Protein AF-A0A523Y9V6-F1 (afdb_monomer)

Secondary structure (DSSP, 8-state):
-BTTEEEEEES-GGG--TT-EEEEEEE----TT--EEEEEEEEEEEEEE-TT--TT-SS--EEEEEEESSPPEEEE--GGGG-SS--PPP---

pLDDT: mean 78.42, std 17.41, range [44.75, 97.81]

Solvent-accessible surface area (backbone atoms only — not comparable to full-atom values): 5913 Å² total; per-residue (Å²): 119,57,102,57,30,42,70,50,78,37,74,64,53,91,81,60,55,75,71,40,79,42,83,46,76,46,76,52,95,52,70,96,87,50,57,37,33,33,37,40,45,27,31,28,71,44,76,42,80,40,90,80,64,57,97,82,63,93,61,72,40,25,35,40,33,29,36,45,76,52,86,64,44,80,44,76,55,64,81,79,75,74,79,83,81,83,82,76,84,77,82,86,128

Nearest PDB structures (foldseek):
  5iv5-assembly1_W  TM=6.438E-01  e=1.515E-01  Tequatrovirus T4
  6rao-assembly1_F  TM=6.087E-01  e=9.177E-01  Serratia entomophila
  6j0b-assembly1_a  TM=4.202E-01  e=3.332E-01  Photorhabdus asymbiotica subsp. asymbiotica ATCC 43949
  7ozs-assembly1_C  TM=3.324E-01  e=2.018E+00  Thermochaetoides thermophila DSM 1495
  4huh-assembly1_F  TM=3.901E-01  e=4.694E+00  Tequatrovirus T4

Mean predicted aligned error: 11.59 Å

Structure (mmCIF, N/CA/C/O backbone):
data_AF-A0A523Y9V6-F1
#
_entry.id   AF-A0A523Y9V6-F1
#
loop_
_atom_site.group_PDB
_atom_site.id
_atom_site.type_symbol
_atom_site.label_atom_id
_atom_site.label_alt_id
_atom_site.label_comp_id
_atom_site.label_asym_id
_atom_site.label_entity_id
_atom_site.label_seq_id
_atom_site.pdbx_PDB_ins_code
_atom_site.Cartn_x
_atom_site.Cartn_y
_atom_site.Cartn_z
_atom_site.occupancy
_atom_site.B_iso_or_equiv
_atom_site.auth_seq_id
_atom_site.auth_comp_id
_atom_site.auth_asym_id
_atom_site.auth_atom_id
_atom_site.pdbx_PDB_model_num
ATOM 1 N N . MET A 1 1 ? -8.747 0.545 -3.268 1.00 63.88 1 MET A N 1
ATOM 2 C CA . MET A 1 1 ? -8.285 -0.779 -2.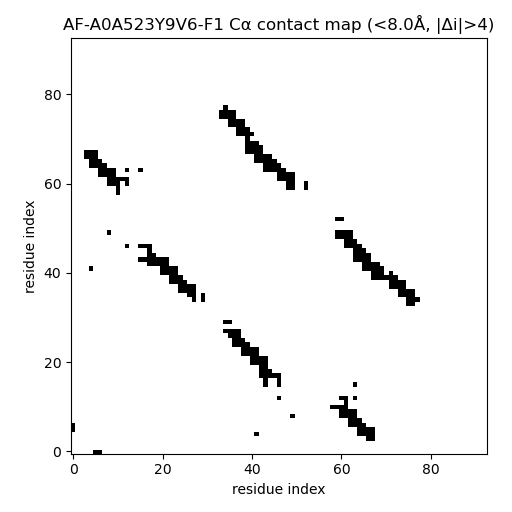792 1.00 63.88 1 MET A CA 1
ATOM 3 C C . MET A 1 1 ? -8.961 -1.853 -3.623 1.00 63.88 1 MET A C 1
ATOM 5 O O . MET A 1 1 ? -10.070 -1.612 -4.082 1.00 63.88 1 MET A O 1
ATOM 9 N N . SER A 1 2 ? -8.304 -2.990 -3.834 1.00 77.81 2 SER A N 1
ATOM 10 C CA . SER A 1 2 ? -8.901 -4.190 -4.435 1.00 77.81 2 SER A CA 1
ATOM 11 C C . SER A 1 2 ? -8.908 -5.330 -3.409 1.00 77.81 2 SER A C 1
ATOM 13 O O . SER A 1 2 ? -8.287 -5.211 -2.355 1.00 77.81 2 SER A O 1
ATOM 15 N N . GLY A 1 3 ? -9.593 -6.442 -3.703 1.00 70.75 3 GLY A N 1
ATOM 16 C CA . GLY A 1 3 ? -9.784 -7.559 -2.761 1.00 70.75 3 GLY A CA 1
ATOM 17 C C . GLY A 1 3 ? -8.512 -8.252 -2.245 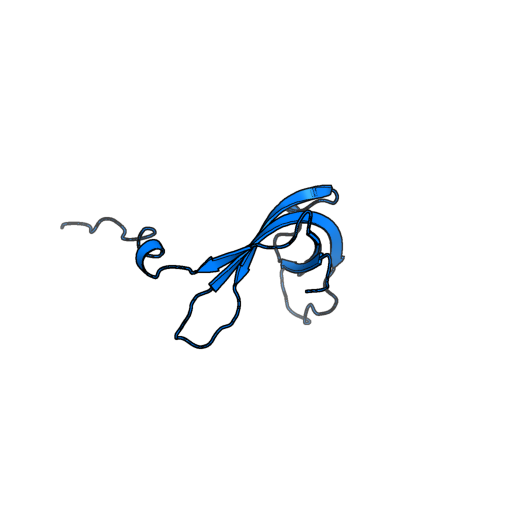1.00 70.75 3 GLY A C 1
ATOM 18 O O . GLY A 1 3 ? -8.610 -9.069 -1.340 1.00 70.75 3 GLY A O 1
ATOM 19 N N . GLY A 1 4 ? -7.327 -7.930 -2.777 1.00 82.69 4 GLY A N 1
ATOM 20 C CA . GLY A 1 4 ? -6.047 -8.492 -2.322 1.00 82.69 4 GLY A CA 1
ATOM 21 C C . GLY A 1 4 ? -4.907 -7.479 -2.191 1.00 82.69 4 GLY A C 1
ATOM 22 O O . GLY A 1 4 ? -3.762 -7.875 -1.981 1.00 82.69 4 GLY A O 1
ATOM 23 N N . GLY A 1 5 ? -5.175 -6.179 -2.342 1.00 90.06 5 GLY A N 1
ATOM 24 C CA . GLY A 1 5 ? -4.109 -5.184 -2.382 1.00 90.06 5 GLY A CA 1
ATOM 25 C C . GLY A 1 5 ? -4.571 -3.734 -2.331 1.00 90.06 5 GLY A C 1
ATOM 26 O O . GLY A 1 5 ? -5.753 -3.395 -2.458 1.00 90.06 5 GLY A O 1
ATOM 27 N N . ALA A 1 6 ? -3.596 -2.851 -2.167 1.00 92.19 6 ALA A N 1
ATOM 28 C CA . ALA A 1 6 ? -3.794 -1.413 -2.146 1.00 92.19 6 ALA A CA 1
ATOM 29 C C . ALA A 1 6 ? -2.734 -0.711 -2.996 1.00 92.19 6 ALA A C 1
ATOM 31 O O . ALA A 1 6 ? -1.677 -1.258 -3.298 1.00 92.19 6 ALA A O 1
ATOM 32 N N . ARG A 1 7 ? -3.038 0.522 -3.390 1.00 93.06 7 ARG A N 1
ATOM 33 C CA . ARG A 1 7 ? -2.108 1.415 -4.074 1.00 93.06 7 ARG A CA 1
ATOM 34 C C . ARG A 1 7 ? -2.131 2.753 -3.358 1.00 93.06 7 ARG A C 1
ATOM 36 O O . ARG A 1 7 ? -3.217 3.231 -3.029 1.00 93.06 7 ARG A O 1
ATOM 43 N N . PHE A 1 8 ? -0.964 3.337 -3.132 1.00 91.94 8 PHE A N 1
ATOM 44 C CA . PHE A 1 8 ? -0.828 4.682 -2.583 1.00 91.94 8 PHE A CA 1
ATOM 45 C C . PHE A 1 8 ? 0.206 5.484 -3.372 1.00 91.94 8 PHE A C 1
ATOM 47 O O . PHE A 1 8 ? 1.041 4.917 -4.072 1.00 91.94 8 PHE A O 1
ATOM 54 N N . ILE A 1 9 ? 0.129 6.808 -3.263 1.00 93.00 9 ILE A N 1
ATOM 55 C CA . ILE A 1 9 ? 1.042 7.737 -3.931 1.00 93.00 9 ILE A CA 1
ATOM 56 C C . ILE A 1 9 ? 2.006 8.306 -2.890 1.00 93.00 9 ILE A C 1
ATOM 58 O O . ILE A 1 9 ? 1.585 8.677 -1.795 1.00 93.00 9 ILE A O 1
ATOM 62 N N . THR A 1 10 ? 3.291 8.398 -3.225 1.00 91.19 10 THR A N 1
ATOM 63 C CA . THR A 1 10 ? 4.325 8.973 -2.355 1.00 91.19 10 THR A CA 1
ATOM 64 C C . THR A 1 10 ? 5.326 9.810 -3.144 1.00 91.19 10 THR A C 1
ATOM 66 O O . THR A 1 10 ? 5.607 9.532 -4.304 1.00 91.19 10 THR A O 1
ATOM 69 N N . GLN A 1 11 ? 5.902 10.827 -2.503 1.00 91.25 11 GLN A N 1
ATOM 70 C CA . GLN A 1 11 ? 7.064 11.564 -3.023 1.00 91.25 11 GLN A CA 1
ATOM 71 C C . GLN A 1 11 ? 8.393 10.995 -2.498 1.00 91.25 11 GLN A C 1
ATOM 73 O O . GLN A 1 11 ? 9.465 11.431 -2.901 1.00 91.25 11 GLN A O 1
ATOM 78 N N . GLN A 1 12 ? 8.342 10.024 -1.581 1.00 89.69 12 GLN A N 1
ATOM 79 C CA . GLN A 1 12 ? 9.513 9.432 -0.926 1.00 89.69 12 GLN A CA 1
ATOM 80 C C . GLN A 1 12 ? 9.777 8.020 -1.454 1.00 89.69 12 GLN A C 1
ATOM 82 O O . GLN A 1 12 ? 9.942 7.075 -0.688 1.00 89.69 12 GLN A O 1
ATOM 87 N N . ALA A 1 13 ? 9.779 7.868 -2.776 1.00 84.12 13 ALA A N 1
ATOM 88 C CA . ALA A 1 13 ? 9.870 6.567 -3.432 1.00 84.12 13 ALA A CA 1
ATOM 89 C C . ALA A 1 13 ? 11.140 5.782 -3.089 1.00 84.12 13 ALA A C 1
ATOM 91 O O . ALA A 1 13 ? 11.097 4.562 -3.011 1.00 84.12 13 ALA A O 1
ATOM 92 N N . SER A 1 14 ? 12.242 6.480 -2.801 1.00 89.25 14 SER A N 1
ATOM 93 C CA . SER A 1 14 ? 13.516 5.878 -2.389 1.00 89.25 14 SER A CA 1
ATOM 94 C C . SER A 1 14 ? 13.444 5.074 -1.088 1.00 89.25 14 SER A C 1
ATOM 96 O O . SER A 1 14 ? 14.369 4.328 -0.785 1.00 89.25 14 SER A O 1
ATOM 98 N N . LYS A 1 15 ? 12.360 5.206 -0.315 1.00 92.62 15 LYS A N 1
ATOM 99 C CA . LYS A 1 15 ? 12.115 4.413 0.898 1.00 92.62 15 LYS A CA 1
ATOM 100 C C . LYS A 1 15 ? 11.462 3.060 0.622 1.00 92.62 15 LYS A C 1
ATOM 102 O O . LYS A 1 15 ? 11.279 2.291 1.568 1.00 92.62 15 LYS A O 1
ATOM 107 N N . TYR A 1 16 ? 11.081 2.803 -0.630 1.00 94.44 16 TYR A N 1
ATOM 108 C CA . TYR A 1 16 ? 10.325 1.627 -1.025 1.00 94.44 16 TYR A CA 1
ATOM 109 C C . TYR A 1 16 ? 11.097 0.768 -2.026 1.00 94.44 16 TYR A C 1
ATOM 111 O O . TYR A 1 16 ? 11.717 1.289 -2.951 1.00 94.44 16 TYR A O 1
ATOM 119 N N . PHE A 1 17 ? 11.023 -0.552 -1.872 1.00 95.88 17 PHE A N 1
ATOM 120 C CA . PHE A 1 17 ? 11.540 -1.516 -2.845 1.00 95.88 17 PHE A CA 1
ATOM 121 C C . PHE A 1 17 ? 10.631 -2.745 -2.937 1.00 95.88 17 PHE A C 1
ATOM 123 O O . PHE A 1 17 ? 9.921 -3.087 -1.994 1.00 95.88 17 PHE A O 1
ATOM 130 N N . THR A 1 18 ? 10.626 -3.417 -4.087 1.00 96.81 18 THR A N 1
ATOM 131 C CA . THR A 1 18 ? 9.812 -4.623 -4.299 1.00 96.81 18 THR A CA 1
ATOM 132 C C . THR A 1 18 ? 10.201 -5.733 -3.322 1.00 96.81 18 THR A C 1
ATOM 134 O O . THR A 1 18 ? 11.380 -5.986 -3.097 1.00 96.81 18 THR A O 1
ATOM 137 N N . GLY A 1 19 ? 9.203 -6.404 -2.746 1.00 97.31 19 GLY A N 1
ATOM 138 C CA . GLY A 1 19 ? 9.377 -7.424 -1.710 1.00 97.31 19 GLY A CA 1
ATOM 139 C C . GLY A 1 19 ? 9.490 -6.861 -0.292 1.00 97.31 19 GLY A C 1
ATOM 140 O O . GLY A 1 19 ? 9.535 -7.634 0.661 1.00 97.31 19 GLY A O 1
ATOM 141 N N . GLN A 1 20 ? 9.510 -5.536 -0.121 1.00 97.81 20 GLN A N 1
ATOM 142 C CA . GLN A 1 20 ? 9.588 -4.928 1.201 1.00 97.81 20 GLN A CA 1
ATOM 143 C C . GLN A 1 20 ? 8.304 -5.170 2.009 1.00 97.81 20 GLN A C 1
ATOM 145 O O . GLN A 1 20 ? 7.215 -4.834 1.525 1.00 97.81 20 GLN A O 1
ATOM 150 N N . PRO A 1 21 ? 8.417 -5.673 3.251 1.00 97.06 21 PRO A N 1
ATOM 151 C CA . PRO A 1 21 ? 7.293 -5.755 4.169 1.00 97.06 21 PRO A CA 1
ATOM 152 C C . PRO A 1 21 ? 6.963 -4.373 4.747 1.00 97.06 21 PRO A C 1
ATOM 154 O O . PRO A 1 21 ? 7.853 -3.604 5.117 1.00 97.06 21 PRO A O 1
ATOM 157 N N . LEU A 1 22 ? 5.674 -4.070 4.860 1.00 95.94 22 LEU A N 1
ATOM 158 C CA . LEU A 1 22 ? 5.135 -2.825 5.392 1.00 95.94 22 LEU A CA 1
ATOM 159 C C . LEU A 1 22 ? 4.026 -3.113 6.405 1.00 95.94 22 LEU A C 1
ATOM 161 O O . LEU A 1 22 ? 3.188 -3.994 6.204 1.00 95.94 22 LEU A O 1
ATOM 165 N N . GLU A 1 23 ? 3.973 -2.305 7.460 1.00 94.69 23 GLU A N 1
ATOM 166 C CA . GLU A 1 23 ? 2.762 -2.150 8.261 1.00 94.69 23 GLU A CA 1
ATOM 167 C C . GLU A 1 23 ? 1.908 -1.044 7.633 1.00 94.69 23 GLU A C 1
ATOM 169 O O . GLU A 1 23 ? 2.375 0.075 7.410 1.00 94.69 23 GLU A O 1
ATOM 174 N N . VAL A 1 24 ? 0.660 -1.363 7.300 1.00 91.56 24 VAL A N 1
ATOM 175 C CA . VAL A 1 24 ? -0.247 -0.465 6.587 1.00 91.56 24 VAL A CA 1
ATOM 176 C C . VAL A 1 24 ? -1.393 -0.076 7.503 1.00 91.56 24 VAL A C 1
ATOM 178 O O . VAL A 1 24 ? -2.035 -0.929 8.111 1.00 91.56 24 VAL A O 1
ATOM 181 N N . THR A 1 25 ? -1.675 1.225 7.560 1.00 91.38 25 THR A N 1
ATOM 182 C CA . THR A 1 25 ? -2.874 1.782 8.191 1.00 91.38 25 THR A CA 1
ATOM 18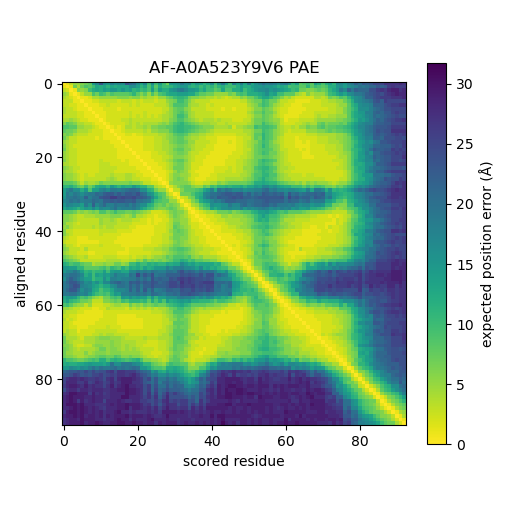3 C C . THR A 1 25 ? -3.661 2.557 7.141 1.00 91.38 25 THR A C 1
ATOM 185 O O . THR A 1 25 ? -3.173 3.542 6.591 1.00 91.38 25 THR A O 1
ATOM 188 N N . VAL A 1 26 ? -4.880 2.113 6.854 1.00 87.69 26 VAL A N 1
ATOM 189 C CA . VAL A 1 26 ? -5.815 2.785 5.952 1.00 87.69 26 VAL A CA 1
ATOM 190 C C . VAL A 1 26 ? -6.819 3.549 6.798 1.00 87.69 26 VAL A C 1
ATOM 192 O O . VAL A 1 26 ? -7.651 2.955 7.482 1.00 87.69 26 VAL A O 1
ATOM 195 N N . PHE A 1 27 ? -6.748 4.874 6.763 1.00 85.56 27 PHE A N 1
ATOM 196 C CA . PHE A 1 27 ? -7.746 5.717 7.409 1.00 85.56 27 PHE A CA 1
ATOM 197 C C . PHE A 1 27 ? -9.003 5.749 6.548 1.00 85.56 27 PHE A C 1
ATOM 199 O O . PHE A 1 27 ? -8.961 6.167 5.390 1.00 85.56 27 PHE A O 1
ATOM 206 N N . LEU A 1 28 ? -10.115 5.276 7.105 1.00 82.44 28 LEU A N 1
ATOM 207 C CA . LEU A 1 28 ? -11.396 5.325 6.419 1.00 82.44 28 LEU A CA 1
ATOM 208 C C . LEU A 1 28 ? -11.973 6.728 6.583 1.00 82.44 28 LEU A C 1
ATOM 210 O O . LEU A 1 28 ? -12.119 7.224 7.700 1.0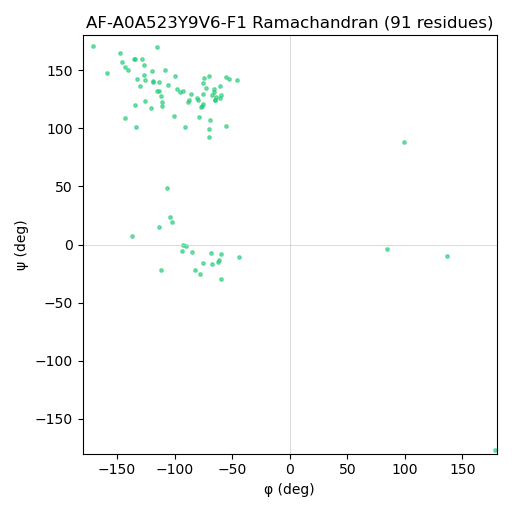0 82.44 28 LEU A O 1
ATOM 214 N N . THR A 1 29 ? -12.320 7.366 5.470 1.00 73.12 29 THR A N 1
ATOM 215 C CA . THR A 1 29 ? -13.106 8.599 5.480 1.00 73.12 29 THR A CA 1
ATOM 216 C C . THR A 1 29 ? -14.529 8.258 5.919 1.00 73.12 29 THR A C 1
ATOM 218 O O . THR A 1 29 ? -15.354 7.846 5.106 1.00 73.12 29 THR A O 1
ATOM 221 N N . GLY A 1 30 ? -14.794 8.358 7.220 1.00 63.41 30 GLY A N 1
ATOM 222 C CA . GLY A 1 30 ? -16.119 8.228 7.818 1.00 63.41 30 GLY A CA 1
ATOM 223 C C . GLY A 1 30 ? -16.626 9.580 8.312 1.00 63.41 30 GLY A C 1
ATOM 224 O O . GLY A 1 30 ? -15.838 10.435 8.706 1.00 63.41 30 GLY A O 1
ATOM 225 N N . THR A 1 31 ? -17.949 9.757 8.295 1.00 53.91 31 THR A N 1
ATOM 226 C CA . THR A 1 31 ? -18.652 10.880 8.937 1.00 53.91 31 THR A CA 1
ATOM 227 C C . THR A 1 31 ? -18.122 11.102 10.353 1.00 53.91 31 THR A C 1
ATOM 229 O O . THR A 1 31 ? -17.903 10.110 11.051 1.00 53.91 31 THR A O 1
ATOM 232 N N . ASP A 1 32 ? -17.998 12.363 10.786 1.00 58.28 32 ASP A N 1
ATOM 233 C CA . ASP A 1 32 ? -17.350 12.868 12.021 1.00 58.28 32 ASP A CA 1
ATOM 234 C C . ASP A 1 32 ? -17.622 12.111 13.340 1.00 58.28 32 ASP A C 1
ATOM 236 O O . ASP A 1 32 ? -16.971 12.348 14.355 1.00 58.28 32 ASP A O 1
ATOM 240 N N . LYS A 1 33 ? -18.579 11.183 13.346 1.00 56.34 33 LYS A N 1
ATOM 241 C CA . LYS A 1 33 ? -19.019 10.383 14.487 1.00 56.34 33 LYS A CA 1
ATOM 242 C C . LYS A 1 33 ? -18.153 9.152 14.783 1.00 56.34 33 LYS A C 1
ATOM 244 O O . LYS A 1 33 ? -18.205 8.673 1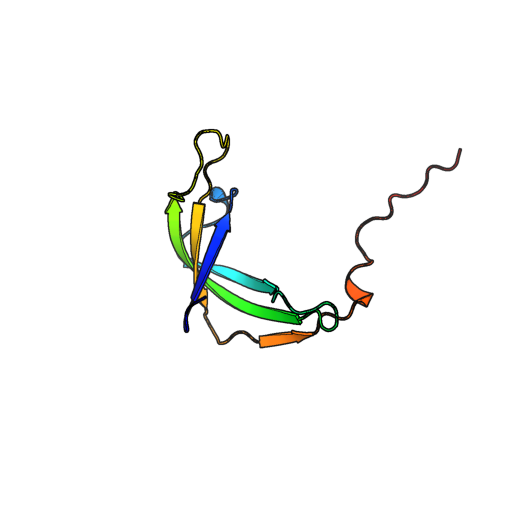5.911 1.00 56.34 33 LYS A O 1
ATOM 249 N N . VAL A 1 34 ? -17.376 8.621 13.829 1.00 59.09 34 VAL A N 1
ATOM 250 C CA . VAL A 1 34 ? -16.506 7.451 14.078 1.00 59.09 34 VAL A CA 1
ATOM 251 C C . VAL A 1 34 ? -15.187 7.580 13.318 1.00 59.09 34 VAL A C 1
ATOM 253 O O . VAL A 1 34 ? -15.139 7.398 12.104 1.00 59.09 34 VAL A O 1
ATOM 256 N N . LYS A 1 35 ? -14.091 7.827 14.045 1.00 71.81 35 LYS A N 1
ATOM 257 C CA . LYS A 1 35 ? -12.737 7.655 13.508 1.00 71.81 35 LYS A CA 1
ATOM 258 C C . LYS A 1 35 ? -12.399 6.164 13.532 1.00 71.81 35 LYS A C 1
ATOM 260 O O . LYS A 1 35 ? -12.236 5.581 14.602 1.00 71.81 35 LYS A O 1
ATOM 265 N N . ALA A 1 36 ? -12.319 5.540 12.362 1.00 80.06 36 ALA A N 1
ATOM 266 C CA . ALA A 1 36 ? -11.913 4.145 12.217 1.00 80.06 36 ALA A CA 1
ATOM 267 C C . ALA A 1 36 ? -10.768 4.023 11.210 1.00 80.06 36 ALA A C 1
ATOM 269 O O . ALA A 1 36 ? -10.697 4.764 10.225 1.00 80.06 36 ALA A O 1
ATOM 270 N N . CYS A 1 37 ? -9.873 3.075 11.453 1.00 87.38 37 CYS A N 1
ATOM 271 C CA . CYS A 1 37 ? -8.824 2.710 10.517 1.00 87.38 37 CYS A CA 1
ATOM 272 C C . CYS A 1 37 ? -8.820 1.201 10.288 1.00 87.38 37 CYS A C 1
ATOM 274 O O . CYS A 1 37 ? -9.369 0.428 11.069 1.00 87.38 37 CYS A O 1
ATOM 276 N N . MET A 1 38 ? -8.219 0.786 9.183 1.00 88.56 38 MET A N 1
ATOM 277 C CA . MET A 1 38 ? -7.952 -0.613 8.894 1.00 88.56 38 MET A CA 1
ATOM 278 C C . MET A 1 38 ? -6.447 -0.838 8.949 1.00 88.56 38 MET A C 1
ATOM 280 O O . MET A 1 38 ? -5.704 -0.105 8.296 1.00 88.56 38 MET A O 1
ATOM 284 N N . ARG A 1 39 ? -5.989 -1.828 9.713 1.00 91.56 39 ARG A N 1
ATOM 285 C CA . ARG A 1 39 ? -4.563 -2.133 9.880 1.00 91.56 39 ARG A CA 1
ATOM 286 C C . ARG A 1 39 ? -4.221 -3.533 9.407 1.00 91.56 39 ARG A C 1
ATOM 288 O O . ARG A 1 39 ? -5.043 -4.445 9.483 1.00 91.56 39 ARG A O 1
ATOM 295 N N . GLY A 1 40 ? -3.001 -3.702 8.919 1.00 92.75 40 GLY A N 1
ATOM 296 C CA . GLY A 1 40 ? -2.481 -5.010 8.549 1.00 92.75 40 GLY A CA 1
ATOM 297 C C . GLY A 1 40 ? -1.079 -4.951 7.966 1.00 92.75 40 GLY A C 1
ATOM 298 O O . GLY A 1 40 ? -0.455 -3.891 7.903 1.00 92.75 40 GLY A O 1
ATOM 299 N N . LYS A 1 41 ? -0.589 -6.116 7.548 1.00 95.94 41 LYS A N 1
ATOM 300 C CA . LYS A 1 41 ? 0.714 -6.273 6.901 1.00 95.94 41 LYS A CA 1
ATOM 301 C C . LYS A 1 41 ? 0.545 -6.370 5.392 1.00 95.94 41 LYS A C 1
ATOM 303 O O . LYS A 1 41 ? -0.453 -6.908 4.901 1.00 95.94 41 LYS A O 1
ATOM 308 N N . ALA A 1 42 ? 1.502 -5.814 4.670 1.00 96.62 42 ALA A N 1
ATOM 309 C CA . ALA A 1 42 ? 1.510 -5.841 3.224 1.00 96.62 42 ALA A CA 1
ATOM 310 C C . ALA A 1 42 ? 2.932 -5.931 2.683 1.00 96.62 42 ALA A C 1
ATOM 312 O O . ALA A 1 42 ? 3.879 -5.461 3.308 1.00 96.62 42 ALA A O 1
ATOM 313 N N . THR A 1 43 ? 3.053 -6.433 1.464 1.00 97.62 43 THR A N 1
ATOM 314 C CA . THR A 1 43 ? 4.316 -6.514 0.738 1.00 97.62 43 THR A CA 1
ATOM 315 C C . THR A 1 43 ? 4.266 -5.619 -0.495 1.00 97.62 43 THR A C 1
ATOM 317 O O . THR A 1 43 ? 3.302 -5.670 -1.265 1.00 97.62 43 THR A O 1
ATOM 320 N N . VAL A 1 44 ? 5.297 -4.800 -0.715 1.00 97.00 44 VAL A N 1
ATOM 321 C CA . VAL A 1 44 ? 5.428 -3.997 -1.943 1.00 97.00 44 VAL A CA 1
ATOM 322 C C . VAL A 1 44 ? 5.599 -4.925 -3.142 1.00 97.00 44 VAL A C 1
ATOM 324 O O . VAL A 1 44 ? 6.520 -5.735 -3.179 1.00 97.00 44 VAL A O 1
ATOM 327 N N . VAL A 1 45 ? 4.732 -4.793 -4.145 1.00 96.81 45 VAL A N 1
ATOM 328 C CA . VAL A 1 45 ? 4.776 -5.618 -5.366 1.00 96.81 45 VAL A CA 1
ATOM 329 C C . VAL A 1 45 ? 5.156 -4.828 -6.612 1.00 96.81 45 VAL A C 1
ATOM 331 O O . VAL A 1 45 ? 5.606 -5.425 -7.586 1.00 96.81 45 VAL A O 1
ATOM 334 N N . ARG A 1 46 ? 4.979 -3.500 -6.607 1.00 94.44 46 ARG A N 1
ATOM 335 C CA . ARG A 1 46 ? 5.312 -2.644 -7.753 1.00 94.44 46 ARG A CA 1
ATOM 336 C C . ARG A 1 46 ? 5.506 -1.190 -7.336 1.00 94.44 46 ARG A C 1
ATOM 338 O O . ARG A 1 46 ? 4.824 -0.721 -6.425 1.00 94.44 46 ARG A O 1
ATOM 345 N N . ILE A 1 47 ? 6.397 -0.489 -8.030 1.00 94.38 47 ILE A N 1
ATOM 346 C CA . ILE A 1 47 ? 6.632 0.949 -7.882 1.00 94.38 47 ILE A CA 1
ATOM 347 C C . ILE A 1 47 ? 6.706 1.537 -9.290 1.00 94.38 47 ILE A C 1
ATOM 349 O O . ILE A 1 47 ? 7.564 1.129 -10.067 1.00 94.38 47 ILE A O 1
ATOM 353 N N . ASP A 1 48 ? 5.822 2.479 -9.605 1.00 92.12 48 ASP A N 1
ATOM 354 C CA . ASP A 1 48 ? 5.743 3.121 -10.919 1.00 92.12 48 ASP A CA 1
ATOM 355 C C . ASP A 1 48 ? 5.797 4.646 -10.786 1.00 92.12 48 ASP A C 1
ATOM 357 O O . ASP A 1 48 ? 5.371 5.214 -9.778 1.00 92.12 48 ASP A O 1
ATOM 361 N N . ALA A 1 49 ? 6.260 5.327 -11.836 1.00 87.69 49 ALA A N 1
ATOM 362 C CA . ALA A 1 49 ? 6.092 6.771 -11.940 1.00 87.69 49 ALA A CA 1
ATOM 363 C C . ALA A 1 49 ? 4.609 7.124 -12.073 1.00 87.69 49 ALA A C 1
ATOM 365 O O . ALA A 1 49 ? 3.899 6.542 -12.897 1.00 87.69 49 ALA A O 1
ATOM 366 N N . SER A 1 50 ? 4.136 8.086 -11.278 1.00 82.31 50 SER A N 1
ATOM 367 C CA . SER A 1 50 ? 2.742 8.501 -11.364 1.00 82.31 50 SER A CA 1
ATOM 368 C C . SER A 1 50 ? 2.525 9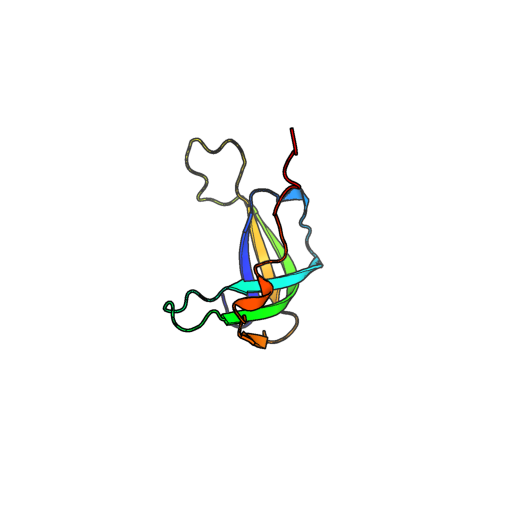.355 -12.605 1.00 82.31 50 SER A C 1
ATOM 370 O O . SER A 1 50 ? 3.112 10.431 -12.758 1.00 82.31 50 SER A O 1
ATOM 372 N N . THR A 1 51 ? 1.630 8.896 -13.478 1.00 71.19 51 THR A N 1
ATOM 373 C CA . THR A 1 51 ? 1.258 9.574 -14.729 1.00 71.19 51 THR A CA 1
ATOM 374 C C . THR A 1 51 ? 0.493 10.880 -14.507 1.00 71.19 51 THR A C 1
ATOM 376 O O . THR A 1 51 ? 0.240 11.602 -15.463 1.00 71.19 51 THR A O 1
ATOM 379 N N . ASN A 1 52 ? 0.121 11.194 -13.260 1.00 63.50 52 ASN A N 1
ATOM 380 C CA . ASN A 1 52 ? -0.666 12.374 -12.898 1.00 63.50 52 ASN A CA 1
ATOM 381 C C . ASN A 1 52 ? 0.183 13.510 -12.298 1.00 63.50 52 ASN A C 1
ATOM 383 O O . ASN A 1 52 ? -0.339 14.378 -11.597 1.00 63.50 52 ASN A O 1
ATOM 387 N N . SER A 1 53 ? 1.498 13.483 -12.529 1.00 59.62 53 SER A N 1
ATOM 388 C CA . SER A 1 53 ? 2.396 14.572 -12.142 1.00 59.62 53 SER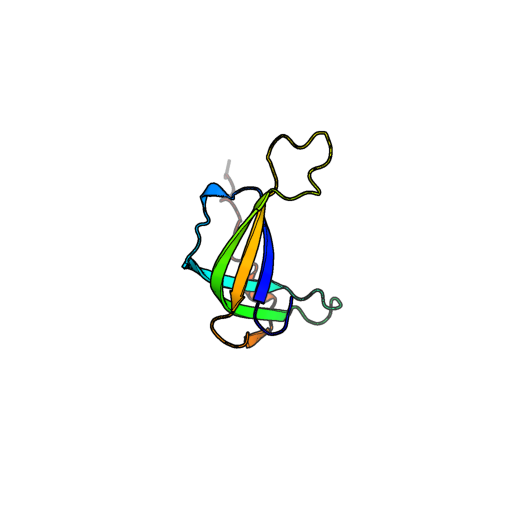 A CA 1
ATOM 389 C C . SER A 1 53 ? 2.099 15.774 -13.040 1.00 59.62 53 SER A C 1
ATOM 391 O O . SER A 1 53 ? 2.504 15.810 -14.201 1.00 59.62 53 SER A O 1
ATOM 393 N N . GLY A 1 54 ? 1.326 16.734 -12.530 1.00 57.12 54 GLY A N 1
ATOM 394 C CA . GLY A 1 54 ? 1.061 17.984 -13.237 1.00 57.12 54 GLY A CA 1
ATOM 395 C C . GLY A 1 54 ? 2.372 18.682 -13.607 1.00 57.12 54 GLY A C 1
ATOM 396 O O . GLY A 1 54 ? 3.347 18.630 -12.852 1.00 57.12 54 GLY A O 1
ATOM 397 N N . ILE A 1 55 ? 2.395 19.332 -14.772 1.00 51.56 55 ILE A N 1
ATOM 398 C CA . ILE A 1 55 ? 3.509 20.170 -15.233 1.00 51.56 55 ILE A CA 1
ATOM 399 C C . ILE A 1 55 ? 3.782 21.226 -14.148 1.00 51.56 55 ILE A C 1
ATOM 401 O O . ILE A 1 55 ? 3.019 22.177 -14.005 1.00 51.56 55 ILE A O 1
ATOM 405 N N . GLY A 1 56 ? 4.823 21.022 -13.333 1.00 57.78 56 GLY A N 1
ATOM 406 C CA . GLY A 1 56 ? 5.206 21.941 -12.253 1.00 57.78 56 GLY A CA 1
ATOM 407 C C . GLY A 1 56 ? 5.584 21.307 -10.909 1.00 57.78 56 GLY A C 1
ATOM 408 O O . GLY A 1 56 ? 6.108 22.014 -10.047 1.00 57.78 56 GLY A O 1
ATOM 409 N N . GLU A 1 57 ? 5.377 20.004 -10.692 1.00 61.06 57 GLU A N 1
ATOM 410 C CA . GLU A 1 57 ? 5.820 19.370 -9.440 1.00 61.06 57 GLU A CA 1
ATOM 411 C C . GLU A 1 57 ? 7.337 19.127 -9.424 1.00 61.06 57 GLU A C 1
ATOM 413 O O . GLU A 1 57 ? 7.876 18.383 -10.240 1.00 61.06 57 GLU A O 1
ATOM 418 N N . LYS A 1 58 ? 8.041 19.746 -8.463 1.00 65.31 58 LYS A N 1
ATOM 419 C CA . LYS A 1 58 ? 9.502 19.607 -8.289 1.00 65.31 58 LYS A CA 1
ATOM 420 C C . LYS A 1 58 ? 9.946 18.206 -7.850 1.00 65.31 58 LYS A C 1
ATOM 422 O O . LYS A 1 58 ? 11.131 17.898 -7.953 1.00 65.31 58 LYS A O 1
ATOM 427 N N . THR A 1 59 ? 9.036 17.374 -7.343 1.00 69.12 59 THR A N 1
ATOM 428 C CA . THR A 1 59 ? 9.322 15.999 -6.917 1.00 69.12 59 THR A CA 1
ATOM 429 C C . THR A 1 59 ? 8.372 15.027 -7.616 1.00 69.12 59 THR A C 1
ATOM 431 O O . THR A 1 59 ? 7.155 15.179 -7.492 1.00 69.12 59 THR A O 1
ATOM 434 N N . PRO A 1 60 ? 8.891 14.025 -8.349 1.00 77.00 60 PRO A N 1
ATOM 435 C CA . PRO A 1 60 ? 8.040 13.068 -9.039 1.00 77.00 60 PRO A CA 1
ATOM 436 C C . PRO A 1 60 ? 7.255 12.245 -8.014 1.00 77.00 60 PRO A C 1
ATOM 438 O O . PRO A 1 60 ? 7.829 11.627 -7.112 1.00 77.00 60 PRO A O 1
ATOM 441 N N . ARG A 1 61 ? 5.927 12.243 -8.148 1.00 87.56 61 ARG A N 1
ATOM 442 C CA . ARG A 1 61 ? 5.057 11.343 -7.390 1.00 87.56 61 ARG A CA 1
ATOM 443 C C . ARG A 1 61 ? 5.216 9.932 -7.945 1.00 87.56 61 ARG A C 1
ATOM 445 O O . ARG A 1 61 ? 5.164 9.735 -9.157 1.00 87.56 61 ARG A O 1
ATOM 452 N N . MET A 1 62 ? 5.359 8.952 -7.064 1.00 91.38 62 MET A N 1
ATOM 453 C CA . MET A 1 62 ? 5.404 7.539 -7.429 1.00 91.38 62 MET A CA 1
ATOM 454 C C . MET A 1 62 ? 4.184 6.813 -6.877 1.00 91.38 62 MET A C 1
ATOM 456 O O . MET A 1 62 ? 3.760 7.054 -5.745 1.00 91.38 62 MET A O 1
ATOM 460 N N . ASP A 1 63 ? 3.637 5.916 -7.684 1.00 93.69 63 ASP A N 1
ATOM 461 C CA . ASP A 1 63 ? 2.595 4.979 -7.303 1.00 93.69 63 ASP A CA 1
ATOM 462 C C . ASP A 1 63 ? 3.247 3.710 -6.736 1.00 93.69 63 ASP A C 1
ATOM 464 O O . ASP A 1 63 ? 4.039 3.052 -7.405 1.00 93.69 63 ASP A O 1
ATOM 468 N N . VAL A 1 64 ? 2.900 3.349 -5.502 1.00 94.88 64 VAL A N 1
ATOM 469 C CA . VAL A 1 64 ? 3.369 2.130 -4.833 1.00 94.88 64 VAL A CA 1
ATOM 470 C C . VAL A 1 64 ? 2.191 1.180 -4.680 1.00 94.88 64 VAL A C 1
ATOM 472 O O . VAL A 1 64 ? 1.194 1.504 -4.028 1.00 94.88 64 VAL A O 1
ATOM 475 N N . ALA A 1 65 ? 2.299 0.002 -5.288 1.00 95.56 65 ALA A N 1
ATOM 476 C CA . ALA A 1 65 ? 1.325 -1.069 -5.158 1.00 95.56 65 ALA A CA 1
ATOM 477 C C . ALA A 1 65 ? 1.794 -2.082 -4.113 1.00 95.56 65 ALA A C 1
ATOM 479 O O . ALA A 1 65 ? 2.940 -2.540 -4.134 1.00 95.56 65 ALA A O 1
ATOM 480 N N . VAL A 1 66 ? 0.879 -2.465 -3.229 1.00 96.00 66 VAL A N 1
ATOM 481 C CA . VAL A 1 66 ? 1.114 -3.443 -2.170 1.00 96.00 66 VAL A CA 1
ATOM 482 C C . VAL A 1 66 ? 0.087 -4.565 -2.241 1.00 96.00 66 VAL A C 1
ATOM 484 O O . VAL A 1 66 ? -1.097 -4.334 -2.507 1.00 96.00 66 VAL A O 1
ATOM 487 N N . LYS A 1 67 ? 0.540 -5.785 -1.974 1.00 96.44 67 LYS A N 1
ATOM 488 C CA . LYS A 1 67 ? -0.316 -6.943 -1.720 1.00 96.44 67 LYS A CA 1
ATOM 489 C C . LYS A 1 67 ? -0.532 -7.054 -0.218 1.00 96.44 67 LYS A C 1
ATOM 491 O O . LYS A 1 67 ? 0.433 -6.973 0.529 1.00 96.44 67 LYS A O 1
ATOM 496 N N . LEU A 1 68 ? -1.775 -7.228 0.213 1.00 94.81 68 LEU A N 1
ATOM 497 C CA . LEU A 1 68 ? -2.073 -7.487 1.620 1.00 94.81 68 LEU A CA 1
ATOM 498 C C . LEU A 1 68 ? -1.698 -8.934 1.950 1.00 94.81 68 LEU A C 1
ATOM 500 O O . LEU A 1 68 ? -2.104 -9.851 1.234 1.00 94.81 68 LEU A O 1
ATOM 504 N N . ASP A 1 69 ? -0.934 -9.135 3.019 1.00 93.31 69 ASP A N 1
ATOM 505 C CA . ASP A 1 69 ? -0.492 -10.475 3.425 1.00 93.31 69 ASP A CA 1
ATOM 506 C C . ASP A 1 69 ? -1.623 -11.238 4.140 1.00 93.31 69 ASP A C 1
ATOM 508 O O . ASP A 1 69 ? -1.680 -12.466 4.117 1.00 93.31 69 ASP A O 1
ATOM 512 N N . SER A 1 70 ? -2.554 -10.497 4.745 1.00 90.44 70 SER A N 1
ATOM 513 C CA . SER A 1 70 ? -3.759 -10.989 5.412 1.00 90.44 70 SER A CA 1
ATOM 514 C C . SER A 1 70 ? -4.903 -9.977 5.260 1.00 90.44 70 SER A C 1
ATOM 516 O O . SER A 1 70 ? -4.652 -8.812 4.931 1.00 90.44 70 SER A O 1
ATOM 518 N N . PRO A 1 71 ? -6.166 -10.368 5.521 1.00 89.62 71 PRO A N 1
ATOM 519 C CA . PRO A 1 71 ? -7.258 -9.408 5.639 1.00 89.62 71 PRO A CA 1
ATOM 520 C C . PRO A 1 71 ? -6.919 -8.300 6.645 1.00 89.62 71 PRO A C 1
ATOM 522 O O . PRO A 1 71 ? -6.286 -8.556 7.670 1.00 89.62 71 PRO A O 1
ATOM 525 N N . LEU A 1 72 ? -7.333 -7.069 6.343 1.00 89.12 72 LEU A N 1
ATOM 526 C CA . LEU A 1 72 ? -7.139 -5.942 7.251 1.00 89.12 72 LEU A CA 1
ATOM 527 C C . LEU A 1 72 ? -8.116 -6.028 8.428 1.00 89.12 72 LEU A C 1
ATOM 529 O O . LEU A 1 72 ? -9.288 -6.365 8.253 1.00 89.12 72 LEU A O 1
ATOM 533 N N . HIS A 1 73 ? -7.652 -5.632 9.607 1.00 88.06 73 HIS A N 1
ATOM 534 C CA . HIS A 1 73 ? -8.466 -5.550 10.812 1.00 88.06 73 HIS A CA 1
ATOM 535 C C . HIS A 1 73 ? -8.994 -4.130 10.996 1.00 88.06 73 HIS A C 1
ATOM 537 O O . HIS A 1 73 ? -8.235 -3.167 10.904 1.00 88.06 73 HIS A O 1
ATOM 543 N N . LEU A 1 74 ? -10.298 -3.997 11.244 1.00 87.06 74 LEU A N 1
ATOM 544 C CA . LEU A 1 74 ? -10.922 -2.715 11.557 1.00 87.06 74 LEU A CA 1
ATOM 545 C C . LEU A 1 74 ? -10.667 -2.360 13.026 1.00 87.06 74 LEU A C 1
ATOM 547 O O . LEU A 1 74 ? -11.059 -3.105 13.922 1.00 87.06 74 LEU A O 1
ATOM 551 N N . GLU A 1 75 ? -10.083 -1.193 13.266 1.00 86.06 75 GLU A N 1
ATOM 552 C CA . GLU A 1 75 ? -9.846 -0.637 14.596 1.00 86.06 75 GLU A CA 1
ATOM 553 C C . GLU A 1 75 ? -10.592 0.695 14.756 1.00 86.06 75 GLU A C 1
ATOM 555 O O . GLU A 1 75 ? -10.657 1.520 13.837 1.00 86.06 75 GLU A O 1
ATOM 560 N N . ARG A 1 76 ? -11.164 0.922 15.945 1.00 82.44 76 ARG A N 1
ATOM 561 C CA . ARG A 1 76 ? -11.706 2.231 16.334 1.00 82.44 76 ARG A CA 1
ATOM 562 C C . ARG A 1 76 ? -10.580 3.070 16.921 1.00 82.44 76 ARG A C 1
ATOM 564 O O . ARG A 1 76 ? -9.878 2.622 17.821 1.00 82.44 76 ARG A O 1
ATOM 571 N N . VAL A 1 77 ? -10.428 4.292 16.425 1.00 71.56 77 VAL A N 1
ATOM 572 C CA . VAL A 1 77 ? -9.438 5.240 16.936 1.00 71.56 77 VAL A CA 1
ATOM 573 C C . VAL A 1 77 ? -10.107 6.069 18.025 1.00 71.56 77 VAL A C 1
ATOM 575 O O . VAL A 1 77 ? -10.859 6.999 17.730 1.00 71.56 77 VAL A O 1
ATOM 578 N N . ASP A 1 78 ? -9.846 5.731 19.287 1.00 65.94 78 ASP A N 1
ATOM 579 C CA . ASP A 1 78 ? -10.278 6.558 20.411 1.00 65.94 78 ASP A CA 1
ATOM 580 C C . ASP A 1 78 ? -9.554 7.914 20.387 1.00 65.94 78 ASP A C 1
ATOM 582 O O . ASP A 1 78 ? -8.336 8.004 20.211 1.00 65.94 78 ASP A O 1
ATOM 586 N N . VAL A 1 79 ? -10.309 8.998 20.581 1.00 57.59 79 VAL A N 1
ATOM 587 C CA . VAL A 1 79 ? -9.826 10.391 20.458 1.00 57.59 79 VAL A CA 1
ATOM 588 C C . VAL A 1 79 ? -8.720 10.730 21.475 1.00 57.59 79 VAL A C 1
ATOM 590 O O . VAL A 1 79 ? -7.990 11.701 21.291 1.00 57.59 79 VAL A O 1
ATOM 593 N N . LYS A 1 80 ? -8.521 9.910 22.515 1.00 51.78 80 LYS A N 1
ATOM 594 C CA . LYS A 1 80 ? -7.518 10.148 23.566 1.00 51.78 80 LYS A CA 1
ATOM 595 C C . LYS A 1 80 ? -6.070 9.864 23.149 1.00 51.78 80 LYS A C 1
ATOM 597 O O . LYS A 1 80 ? -5.161 10.350 23.810 1.00 51.78 80 LYS A O 1
ATOM 602 N N . THR A 1 81 ? -5.828 9.151 22.049 1.00 47.66 81 THR A N 1
ATOM 603 C CA . THR A 1 81 ? -4.458 8.748 21.659 1.00 47.66 81 THR A CA 1
ATOM 604 C C . THR A 1 81 ? -3.753 9.768 20.751 1.00 47.66 81 THR A C 1
ATOM 606 O O . THR A 1 81 ? -2.591 9.593 20.399 1.00 47.66 81 THR A O 1
ATOM 609 N N . GLN A 1 82 ? -4.417 10.869 20.380 1.00 48.22 82 GLN A N 1
ATOM 610 C CA . GLN A 1 82 ? -3.848 11.900 19.493 1.00 48.22 82 GLN A CA 1
ATOM 611 C C . GLN A 1 82 ? -3.154 13.063 20.233 1.00 48.22 82 GLN A C 1
ATOM 613 O O . GLN A 1 82 ? -2.621 13.951 19.576 1.00 48.22 82 GLN A O 1
ATOM 618 N N . LEU A 1 83 ? -3.116 13.068 21.573 1.00 47.78 83 LEU A N 1
ATOM 619 C CA . LEU A 1 83 ? -2.617 14.206 22.366 1.00 47.78 83 LEU A CA 1
ATOM 620 C C . LEU A 1 83 ? -1.213 14.009 22.969 1.00 47.78 83 LEU A C 1
ATOM 622 O O . LEU A 1 83 ? -0.883 14.658 23.949 1.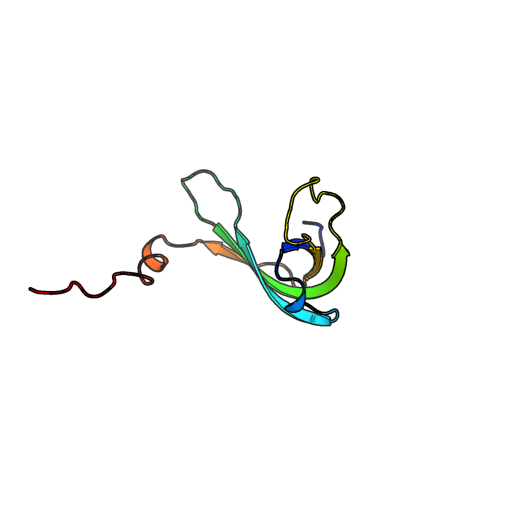00 47.78 83 LEU A O 1
ATOM 626 N N . ASN A 1 84 ? -0.368 13.142 22.395 1.00 44.75 84 ASN A N 1
ATOM 627 C CA . ASN A 1 84 ? 1.003 12.928 22.898 1.00 44.75 84 ASN A CA 1
ATOM 628 C C . ASN A 1 84 ? 2.121 13.392 21.951 1.00 44.75 84 ASN A C 1
ATOM 630 O O . ASN A 1 84 ? 3.286 13.055 22.167 1.00 44.75 84 ASN A O 1
ATOM 634 N N . HIS A 1 85 ? 1.829 14.206 20.932 1.00 51.34 85 HIS A N 1
ATOM 635 C CA . HIS A 1 85 ? 2.896 14.829 20.147 1.00 51.34 85 HIS A CA 1
ATOM 636 C C . HIS A 1 85 ? 2.692 16.328 19.899 1.00 51.34 85 HIS A C 1
ATOM 638 O O . HIS A 1 85 ? 2.000 16.731 18.970 1.00 51.34 85 HIS A O 1
ATOM 644 N N . ARG A 1 86 ? 3.442 17.089 20.717 1.00 48.34 86 ARG A N 1
ATOM 645 C CA . ARG A 1 86 ? 3.803 18.520 20.699 1.00 48.34 86 ARG A CA 1
ATOM 646 C C . ARG A 1 86 ? 2.999 19.441 21.614 1.00 48.34 86 ARG A C 1
ATOM 648 O O . ARG A 1 86 ? 2.141 20.178 21.154 1.00 48.34 86 ARG A O 1
ATOM 655 N N . GLU A 1 87 ? 3.476 19.557 22.849 1.00 50.38 87 GLU A N 1
ATOM 656 C CA . GLU A 1 87 ? 3.726 20.887 23.413 1.00 50.38 87 GLU A CA 1
ATOM 657 C C . GLU A 1 87 ? 5.250 21.071 23.544 1.00 50.38 87 GLU A C 1
ATOM 659 O O . GLU A 1 87 ? 5.912 20.213 24.133 1.00 50.38 87 GLU A O 1
ATOM 664 N N . PRO A 1 88 ? 5.861 22.107 22.938 1.00 55.09 88 PRO A N 1
ATOM 665 C CA . PRO A 1 88 ? 7.225 22.495 23.278 1.00 55.09 88 PRO A CA 1
ATOM 666 C C . PRO A 1 88 ? 7.242 23.110 24.690 1.00 55.09 88 PRO A C 1
ATOM 668 O O . PRO A 1 88 ? 6.285 23.793 25.057 1.00 55.09 88 PRO A O 1
ATOM 671 N N . PRO A 1 89 ? 8.307 22.905 25.487 1.00 48.75 89 PRO A N 1
ATOM 672 C CA . PRO A 1 89 ? 8.410 23.524 26.802 1.00 48.75 89 PRO A CA 1
ATOM 673 C C . PRO A 1 89 ? 8.387 25.049 26.654 1.00 48.75 89 PRO A C 1
ATOM 675 O O . PRO A 1 89 ? 9.159 25.625 25.885 1.00 48.75 89 PRO A O 1
ATOM 678 N N . GLY A 1 90 ? 7.468 25.693 27.374 1.00 52.59 90 GLY A N 1
ATOM 679 C CA . GLY A 1 90 ? 7.389 27.144 27.460 1.00 52.59 90 GLY A CA 1
ATOM 680 C C . GLY A 1 90 ? 8.683 27.720 28.031 1.00 52.59 90 GLY A C 1
ATOM 681 O O . GLY A 1 90 ? 9.153 27.293 29.084 1.00 52.59 90 GLY A O 1
ATOM 682 N N . ASN A 1 91 ? 9.251 28.704 27.336 1.00 51.50 91 ASN A N 1
ATOM 683 C CA . ASN A 1 91 ? 10.301 29.552 27.884 1.00 51.50 91 ASN A CA 1
ATOM 684 C C . ASN A 1 91 ? 9.686 30.434 28.977 1.00 51.50 91 ASN A C 1
ATOM 686 O O . ASN A 1 91 ? 8.962 31.382 28.668 1.00 51.50 91 ASN A O 1
ATOM 690 N N . LEU A 1 92 ? 9.995 30.136 30.240 1.00 47.94 92 LEU A N 1
ATOM 691 C CA . LEU A 1 92 ? 9.932 31.137 31.300 1.00 47.94 92 LEU A CA 1
ATOM 692 C C . LEU A 1 92 ? 10.977 32.216 30.988 1.00 47.94 92 LEU A C 1
ATOM 694 O O . LEU A 1 92 ? 12.153 31.905 30.788 1.00 47.94 92 LEU A O 1
ATOM 698 N N . LYS A 1 93 ? 10.538 33.471 30.962 1.00 49.09 93 LYS A N 1
ATOM 699 C CA . LYS A 1 93 ? 11.395 34.644 31.094 1.00 49.09 93 LYS A CA 1
ATOM 700 C C . LYS A 1 93 ? 10.947 35.413 32.325 1.00 49.09 93 LYS A C 1
ATOM 702 O O . LYS A 1 93 ? 9.718 35.433 32.559 1.00 49.09 93 LYS A O 1
#

Foldseek 3Di:
DDPFWDKDKDLPCVVDDFQDKDWDWAFDPDDPPFGKIWTAIWTWHDKAFDPPPPPPDPGTIIMTMITTPDGTDMDTDDPVVPPPDDDDDDDDD

Radius of gyration: 17.44 Å; Cα contacts (8 Å, |Δi|>4): 153; chains: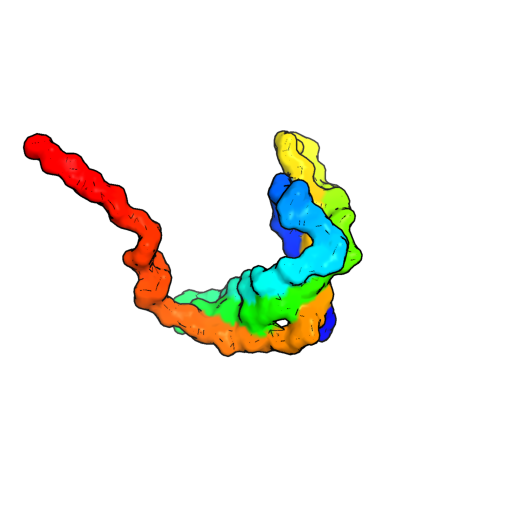 1; bounding box: 32×46×46 Å

Sequence (93 aa):
MSGGGARFITQQASKYFTGQPLEVTVFLTGTDKVKACMRGKATVVRIDASTNSGIGEKTPRMDVAVKLDSPLHLERVDVKTQLNHREPPGNLK